Protein AF-A0A5B6VMU9-F1 (afdb_monomer_lite)

Secondary structure (DSSP, 8-state):
-HHHHT----TT--HHHHHHHHHHHHHHHHHTT----HHHHHHHHHHHHHHHHHHHHHHHHHHS-GGG--HHHHHHHHHHTT--

Sequence (84 aa):
MRDFENLKMNESETVKQHSDRIMAVVNSNRLLGNQFSESRIVEKVISTLLERYEAKISSLEDSRDLSNISLTELQREESLVKQA

pLDDT: mean 85.64, std 12.36, range [38.97, 97.0]

Structure (mmCIF, N/CA/C/O backbone):
data_AF-A0A5B6VMU9-F1
#
_entry.id   AF-A0A5B6VMU9-F1
#
loop_
_atom_site.group_PDB
_atom_site.id
_atom_site.type_symbol
_atom_site.label_atom_id
_atom_site.label_alt_id
_atom_site.label_comp_id
_atom_site.label_asym_id
_atom_site.label_entity_id
_atom_site.label_seq_id
_atom_site.pdbx_PDB_ins_code
_atom_site.Cartn_x
_atom_site.Cartn_y
_atom_site.Cartn_z
_atom_site.occupancy
_atom_site.B_iso_or_equiv
_atom_site.auth_seq_id
_atom_site.auth_comp_id
_atom_site.auth_asym_id
_atom_site.auth_atom_id
_atom_site.pdbx_PDB_model_num
ATOM 1 N N . MET A 1 1 ? 14.492 -2.440 -10.672 1.00 80.25 1 MET A N 1
ATOM 2 C CA . MET A 1 1 ? 13.795 -3.591 -10.045 1.00 80.25 1 MET A CA 1
ATOM 3 C C . MET A 1 1 ? 13.706 -3.485 -8.524 1.00 80.25 1 MET A C 1
ATOM 5 O O . MET A 1 1 ? 12.597 -3.523 -8.016 1.00 80.25 1 MET A O 1
ATOM 9 N N . ARG A 1 2 ? 14.828 -3.336 -7.794 1.00 86.75 2 ARG A N 1
ATOM 10 C CA . ARG A 1 2 ? 14.845 -3.314 -6.313 1.00 86.75 2 ARG A CA 1
ATOM 11 C C . ARG A 1 2 ? 13.893 -2.281 -5.701 1.00 86.75 2 ARG A C 1
ATOM 13 O O . ARG A 1 2 ? 13.192 -2.604 -4.751 1.00 86.75 2 ARG A O 1
ATOM 20 N N . ASP A 1 3 ? 13.828 -1.083 -6.278 1.00 88.81 3 ASP A N 1
ATOM 21 C CA . ASP A 1 3 ? 12.938 -0.025 -5.785 1.00 88.81 3 ASP A CA 1
ATOM 22 C C . ASP A 1 3 ? 11.463 -0.409 -5.906 1.00 88.81 3 ASP A C 1
ATOM 24 O O . ASP A 1 3 ? 10.691 -0.122 -5.003 1.00 88.81 3 ASP A O 1
ATOM 28 N N . PHE A 1 4 ? 11.082 -1.109 -6.981 1.00 93.19 4 PHE A N 1
ATOM 29 C CA . PHE A 1 4 ? 9.715 -1.591 -7.180 1.00 93.19 4 PHE A CA 1
ATOM 30 C C . PHE A 1 4 ? 9.352 -2.667 -6.155 1.00 93.19 4 PHE A C 1
ATOM 32 O O . PHE A 1 4 ? 8.307 -2.575 -5.523 1.00 93.19 4 PHE A O 1
ATOM 39 N N . GLU A 1 5 ? 10.224 -3.655 -5.943 1.00 91.69 5 GLU A N 1
ATOM 40 C CA . GLU A 1 5 ? 9.971 -4.735 -4.978 1.00 91.69 5 GLU A CA 1
ATOM 41 C C . GLU A 1 5 ? 9.847 -4.200 -3.543 1.00 91.69 5 GLU A C 1
ATOM 43 O O . GLU A 1 5 ? 8.955 -4.610 -2.803 1.00 91.69 5 GLU A O 1
ATOM 48 N N . ASN A 1 6 ? 10.659 -3.204 -3.183 1.00 93.19 6 ASN A N 1
ATOM 49 C CA . ASN A 1 6 ? 10.659 -2.598 -1.851 1.00 93.19 6 ASN A CA 1
ATOM 50 C C . ASN A 1 6 ? 9.534 -1.578 -1.612 1.00 93.19 6 ASN A C 1
ATOM 52 O O . ASN A 1 6 ? 9.441 -1.041 -0.505 1.00 93.19 6 ASN A O 1
ATOM 56 N N . LEU A 1 7 ? 8.691 -1.278 -2.609 1.00 94.50 7 LEU A N 1
ATOM 57 C CA . LEU A 1 7 ? 7.550 -0.387 -2.402 1.00 94.50 7 LEU A CA 1
ATOM 58 C C . LEU A 1 7 ? 6.597 -0.984 -1.369 1.00 94.50 7 LEU A C 1
ATOM 60 O O . LEU A 1 7 ? 6.117 -2.105 -1.533 1.00 94.50 7 LEU A O 1
ATOM 64 N N . LYS A 1 8 ? 6.301 -0.178 -0.350 1.00 93.00 8 LYS A N 1
ATOM 65 C CA . LYS A 1 8 ? 5.272 -0.408 0.662 1.00 93.00 8 LYS A CA 1
ATOM 66 C C . LYS A 1 8 ? 4.359 0.807 0.744 1.00 93.00 8 LYS A C 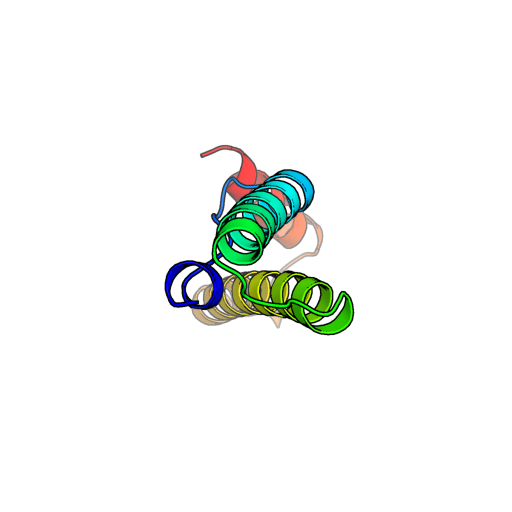1
ATOM 68 O O . LYS A 1 8 ? 4.749 1.918 0.360 1.00 93.00 8 LYS A O 1
ATOM 73 N N . MET A 1 9 ? 3.129 0.583 1.190 1.00 93.38 9 MET A N 1
ATOM 74 C CA . MET A 1 9 ? 2.176 1.661 1.418 1.00 93.38 9 MET A CA 1
ATOM 75 C C . MET A 1 9 ? 2.416 2.282 2.792 1.00 93.38 9 MET A C 1
ATOM 77 O O . MET A 1 9 ? 2.574 1.563 3.776 1.00 93.38 9 MET A O 1
ATOM 81 N N . ASN A 1 10 ? 2.437 3.612 2.855 1.00 89.06 10 ASN A N 1
ATOM 82 C CA . ASN A 1 10 ? 2.577 4.319 4.129 1.00 89.06 10 ASN A CA 1
ATOM 83 C C . ASN A 1 10 ? 1.213 4.423 4.835 1.00 89.06 10 ASN A C 1
ATOM 85 O O . ASN A 1 10 ? 0.165 4.364 4.192 1.00 89.06 10 ASN A O 1
ATOM 89 N N . GLU A 1 11 ? 1.212 4.639 6.150 1.00 83.94 11 GLU A N 1
ATOM 90 C CA . GLU A 1 11 ? -0.026 4.735 6.939 1.00 83.94 11 GLU A CA 1
ATOM 91 C C . GLU A 1 11 ? -0.893 5.944 6.558 1.00 83.94 11 GLU A C 1
ATOM 93 O O . GLU A 1 11 ? -2.096 5.806 6.338 1.00 83.94 11 GLU A O 1
ATOM 98 N N . SER A 1 12 ? -0.282 7.114 6.384 1.00 86.31 12 SER A N 1
ATOM 99 C CA . SER A 1 12 ? -0.980 8.351 6.006 1.00 86.31 12 SER A CA 1
ATOM 100 C C . SER A 1 12 ? -1.274 8.459 4.506 1.00 86.31 12 SER A C 1
ATOM 102 O O . SER A 1 12 ? -1.904 9.407 4.040 1.00 86.31 12 SER A O 1
ATOM 104 N N . GLU A 1 13 ? -0.823 7.486 3.717 1.00 88.62 13 GLU A N 1
ATOM 105 C CA . GLU A 1 13 ? -0.984 7.511 2.275 1.00 88.62 13 GLU A CA 1
ATOM 106 C C . GLU A 1 13 ? -2.371 7.016 1.840 1.00 88.62 13 GLU A C 1
ATOM 108 O O . GLU A 1 13 ? -2.913 6.030 2.353 1.00 88.62 13 GLU A O 1
ATOM 113 N N . THR A 1 14 ? -2.930 7.679 0.825 1.00 90.12 14 THR A N 1
ATOM 114 C CA . THR A 1 14 ? -4.121 7.217 0.100 1.00 90.12 14 THR A CA 1
ATOM 115 C C . THR A 1 14 ? -3.760 6.222 -1.004 1.00 90.12 14 THR A C 1
ATOM 117 O O . THR A 1 14 ? -2.679 6.276 -1.589 1.00 90.12 14 THR A O 1
ATOM 120 N N . VAL A 1 15 ? -4.700 5.348 -1.378 1.00 89.81 15 VAL A N 1
ATOM 121 C CA . VAL A 1 15 ? -4.510 4.373 -2.473 1.00 89.81 15 VAL A CA 1
ATOM 122 C C . VAL A 1 15 ? -4.079 5.044 -3.780 1.00 89.81 15 VAL A C 1
ATOM 124 O O . VAL A 1 15 ? -3.213 4.531 -4.490 1.00 89.81 15 VAL A O 1
ATOM 127 N N . LYS A 1 16 ? -4.637 6.224 -4.079 1.00 92.75 16 LYS A N 1
ATOM 128 C CA . LYS A 1 16 ? -4.271 7.004 -5.264 1.00 92.75 16 LYS A CA 1
ATOM 129 C C . LYS A 1 16 ? -2.809 7.449 -5.213 1.00 92.75 16 LYS A C 1
ATOM 131 O O . LYS A 1 16 ? -2.075 7.188 -6.157 1.00 92.75 16 LYS A O 1
ATOM 136 N N . GLN A 1 17 ? -2.383 8.077 -4.116 1.00 95.38 17 GLN A N 1
ATOM 137 C CA . GLN A 1 17 ? -0.988 8.499 -3.939 1.00 95.38 17 GLN A CA 1
ATOM 138 C C . GLN A 1 17 ? -0.026 7.309 -4.056 1.00 95.38 17 GLN A C 1
ATOM 140 O O . GLN A 1 17 ? 1.003 7.419 -4.722 1.00 95.38 17 GLN A O 1
ATOM 145 N N . HIS A 1 18 ? -0.407 6.153 -3.504 1.00 94.81 18 HIS A N 1
ATOM 146 C CA . HIS A 1 18 ? 0.401 4.939 -3.590 1.00 94.81 18 HIS A CA 1
ATOM 147 C C . HIS A 1 18 ? 0.550 4.445 -5.028 1.00 94.81 18 HIS A C 1
ATOM 149 O O . HIS A 1 18 ? 1.657 4.164 -5.491 1.00 94.81 18 HIS A O 1
ATOM 155 N N . SER A 1 19 ? -0.567 4.402 -5.751 1.00 94.25 19 SER A N 1
ATOM 156 C CA . SER A 1 19 ? -0.607 4.004 -7.159 1.00 94.25 19 SER A CA 1
ATOM 157 C C . SER A 1 19 ? 0.211 4.962 -8.031 1.00 94.25 19 SER A C 1
ATOM 159 O O . SER A 1 19 ? 0.979 4.514 -8.882 1.00 94.25 19 SER A O 1
ATOM 161 N N . ASP A 1 20 ? 0.133 6.270 -7.766 1.00 96.50 20 ASP A N 1
ATOM 162 C CA . ASP A 1 20 ? 0.923 7.292 -8.460 1.00 96.50 20 ASP A CA 1
ATOM 163 C C . ASP A 1 20 ? 2.438 7.066 -8.240 1.00 96.50 20 ASP A C 1
ATOM 165 O O . ASP A 1 20 ? 3.224 7.144 -9.190 1.00 96.50 20 ASP A O 1
ATOM 169 N N . ARG A 1 21 ? 2.870 6.698 -7.020 1.00 96.75 21 ARG A N 1
ATOM 170 C CA . ARG A 1 21 ? 4.280 6.347 -6.746 1.00 96.75 21 ARG A CA 1
ATOM 171 C C . ARG A 1 21 ? 4.724 5.065 -7.441 1.00 96.75 21 ARG A C 1
ATOM 173 O O . ARG A 1 21 ? 5.832 5.028 -7.979 1.00 96.75 21 ARG A O 1
ATOM 180 N N . ILE A 1 22 ? 3.886 4.025 -7.443 1.00 96.44 22 ILE A N 1
ATOM 181 C CA . ILE A 1 22 ? 4.170 2.783 -8.178 1.00 96.44 22 ILE A CA 1
ATOM 182 C C . ILE A 1 22 ? 4.402 3.110 -9.657 1.00 96.44 22 ILE A C 1
ATOM 184 O O . ILE A 1 22 ? 5.413 2.694 -10.226 1.00 96.44 22 ILE A O 1
ATOM 188 N N . MET A 1 23 ? 3.530 3.922 -10.259 1.00 96.31 23 MET A N 1
ATOM 189 C CA . MET A 1 23 ? 3.663 4.341 -11.654 1.00 96.31 23 MET A CA 1
ATOM 190 C C . MET A 1 23 ? 4.935 5.152 -11.910 1.00 96.31 23 MET A C 1
ATOM 192 O O . MET A 1 23 ? 5.604 4.928 -12.920 1.00 96.31 23 MET A O 1
ATOM 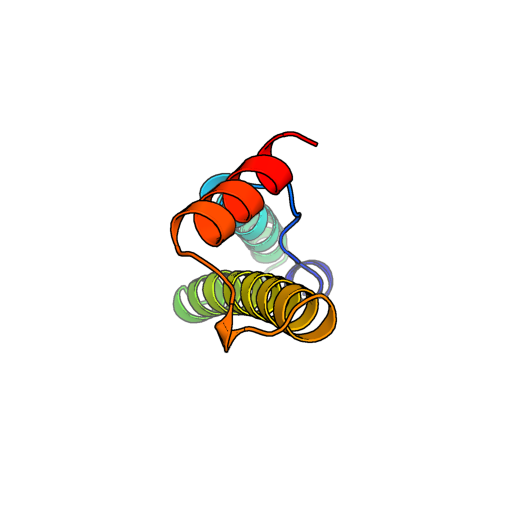196 N N . ALA A 1 24 ? 5.325 6.046 -10.999 1.00 96.50 24 ALA A N 1
ATOM 197 C CA . ALA A 1 24 ? 6.580 6.787 -11.115 1.00 96.50 24 ALA A CA 1
ATOM 198 C C . ALA A 1 24 ? 7.803 5.848 -11.157 1.00 96.50 24 ALA A C 1
ATOM 200 O O . ALA A 1 24 ? 8.677 5.999 -12.017 1.00 96.50 24 ALA A O 1
ATOM 201 N N . VAL A 1 25 ? 7.840 4.832 -10.287 1.00 96.06 25 VAL A N 1
ATOM 202 C CA . VAL A 1 25 ? 8.916 3.827 -10.269 1.00 96.06 25 VAL A CA 1
ATOM 203 C C . VAL A 1 25 ? 8.895 2.975 -11.539 1.00 96.06 25 VAL A C 1
ATOM 205 O O . VAL A 1 25 ? 9.947 2.769 -12.148 1.00 96.06 25 VAL A O 1
ATOM 208 N N . VAL A 1 26 ? 7.724 2.511 -11.981 1.00 95.88 26 VAL A N 1
ATOM 209 C CA . VAL A 1 26 ? 7.570 1.741 -13.227 1.00 95.88 26 VAL A CA 1
ATOM 210 C C . VAL A 1 26 ? 8.079 2.535 -14.425 1.00 95.88 26 VAL A C 1
ATOM 212 O O . VAL A 1 26 ? 8.876 2.017 -15.205 1.00 95.88 26 VAL A O 1
ATOM 215 N N . ASN A 1 27 ? 7.681 3.801 -14.551 1.00 95.25 27 ASN A N 1
ATOM 216 C CA . ASN A 1 27 ? 8.101 4.665 -15.651 1.00 95.25 27 ASN A CA 1
ATOM 217 C C . ASN A 1 27 ? 9.618 4.887 -15.650 1.00 95.25 27 ASN A C 1
ATOM 219 O O . ASN A 1 27 ? 10.250 4.749 -16.695 1.00 95.25 27 ASN A O 1
ATOM 223 N N . SER A 1 28 ? 10.221 5.127 -14.482 1.00 94.38 28 SER A N 1
ATOM 224 C CA . SER A 1 28 ? 11.680 5.219 -14.347 1.00 94.38 28 SER A CA 1
ATOM 225 C C . SER A 1 28 ? 12.383 3.927 -14.790 1.00 94.38 28 SER A C 1
ATOM 227 O O . SER A 1 28 ? 13.341 3.956 -15.559 1.00 94.38 28 SER A O 1
ATOM 229 N N . ASN A 1 29 ? 11.861 2.759 -14.399 1.00 92.75 29 ASN A N 1
ATOM 230 C CA . ASN A 1 29 ? 12.440 1.481 -14.813 1.00 92.75 29 ASN A CA 1
ATOM 231 C C . ASN A 1 29 ? 12.235 1.197 -16.314 1.00 92.75 29 ASN A C 1
ATOM 233 O O . ASN A 1 29 ? 13.120 0.591 -16.923 1.00 92.75 29 ASN A O 1
ATOM 237 N N . ARG A 1 30 ? 11.122 1.647 -16.914 1.00 93.94 30 ARG A N 1
ATOM 238 C CA . ARG A 1 30 ? 10.861 1.565 -18.364 1.00 93.94 30 ARG A CA 1
ATOM 239 C C . ARG A 1 30 ? 11.871 2.385 -19.170 1.00 93.94 30 ARG A C 1
ATOM 241 O O . ARG A 1 30 ? 12.348 1.901 -20.192 1.00 93.94 30 ARG A O 1
ATOM 248 N N . LEU A 1 31 ? 12.272 3.563 -18.682 1.00 94.31 31 LEU A N 1
ATOM 249 C CA . LEU A 1 31 ? 13.346 4.362 -19.295 1.00 94.31 31 LEU A CA 1
ATOM 250 C C . LEU A 1 31 ? 14.703 3.641 -19.287 1.00 94.31 31 LEU A C 1
ATOM 252 O O . LEU A 1 31 ? 15.524 3.862 -20.171 1.00 94.31 31 LEU A O 1
ATOM 256 N N . LEU A 1 32 ? 14.920 2.745 -18.322 1.00 92.69 32 LEU A N 1
ATOM 257 C CA . LEU A 1 32 ? 16.110 1.893 -18.227 1.00 92.69 32 LEU A CA 1
ATOM 258 C C . LEU A 1 32 ? 15.979 0.575 -19.016 1.00 92.69 32 LEU A C 1
ATOM 260 O O . LEU A 1 32 ? 16.809 -0.317 -18.859 1.00 92.69 32 LEU A O 1
ATOM 264 N N . GLY A 1 33 ? 14.934 0.423 -19.837 1.00 92.88 33 GLY A N 1
ATOM 265 C CA . GLY A 1 33 ? 14.709 -0.755 -20.681 1.00 92.88 33 GLY A CA 1
ATOM 266 C C . GLY A 1 33 ? 13.992 -1.924 -19.997 1.00 92.88 33 GLY A C 1
ATOM 267 O O . GLY A 1 33 ? 13.813 -2.971 -20.619 1.00 92.88 33 GLY A O 1
ATOM 268 N N . ASN A 1 34 ? 13.547 -1.776 -18.745 1.00 91.94 34 ASN A N 1
ATOM 269 C CA . ASN A 1 34 ? 12.778 -2.824 -18.072 1.00 91.94 34 ASN A CA 1
ATOM 270 C C . ASN A 1 34 ? 11.323 -2.822 -18.548 1.00 91.94 34 ASN A C 1
ATOM 272 O O . ASN A 1 34 ? 10.685 -1.774 -18.641 1.00 91.94 34 ASN A O 1
ATOM 276 N N . GLN A 1 35 ? 10.760 -4.006 -18.765 1.00 91.94 35 GLN A N 1
ATOM 277 C CA . GLN A 1 35 ? 9.357 -4.149 -19.140 1.00 91.94 35 GLN A CA 1
ATOM 278 C C . GLN A 1 35 ? 8.493 -4.496 -17.926 1.00 91.94 35 GLN A C 1
ATOM 280 O O . GLN A 1 35 ? 8.864 -5.317 -17.089 1.00 91.94 35 GLN A O 1
ATOM 285 N N . PHE A 1 36 ? 7.320 -3.869 -17.853 1.00 94.56 36 PHE A N 1
ATOM 286 C CA . PHE A 1 36 ? 6.300 -4.128 -16.838 1.00 94.56 36 PHE A CA 1
ATOM 287 C C . PHE A 1 36 ? 4.974 -4.372 -17.541 1.00 94.56 36 PHE A C 1
ATOM 289 O O . PHE A 1 36 ? 4.499 -3.483 -18.255 1.00 94.56 36 PHE A O 1
ATOM 296 N N . SER A 1 37 ? 4.394 -5.553 -17.323 1.00 95.94 37 SER A N 1
ATOM 297 C CA . SER A 1 37 ? 3.014 -5.830 -17.705 1.00 95.94 37 SER A CA 1
ATOM 298 C C . SER A 1 37 ? 2.056 -5.085 -16.779 1.00 95.94 37 SER A C 1
ATOM 300 O O . SER A 1 37 ? 2.346 -4.890 -15.598 1.00 95.94 37 SER A O 1
ATOM 302 N N . GLU A 1 38 ? 0.886 -4.726 -17.299 1.00 94.62 38 GLU A N 1
ATOM 303 C CA . GLU A 1 38 ? -0.176 -4.119 -16.490 1.00 94.62 38 GLU A CA 1
ATOM 304 C C . GLU A 1 38 ? -0.603 -5.045 -15.341 1.00 94.62 38 GLU A C 1
ATOM 306 O O . GLU A 1 38 ? -0.803 -4.578 -14.223 1.00 94.62 38 GLU A O 1
ATOM 311 N N . SER A 1 39 ? -0.624 -6.367 -15.564 1.00 97.00 39 SER A N 1
ATOM 312 C CA . SER A 1 39 ? -0.917 -7.350 -14.510 1.00 97.00 39 SER A CA 1
ATOM 313 C C . SER A 1 39 ? 0.042 -7.238 -13.326 1.00 97.00 39 SER A C 1
ATOM 315 O O . SER A 1 39 ? -0.410 -7.186 -12.191 1.00 97.00 39 SER A O 1
ATOM 317 N N . ARG A 1 40 ? 1.352 -7.104 -13.576 1.00 95.38 40 ARG A N 1
ATOM 318 C CA . ARG A 1 40 ? 2.364 -6.987 -12.517 1.00 95.38 40 ARG A CA 1
ATOM 319 C C . ARG A 1 40 ? 2.197 -5.701 -11.711 1.00 95.38 40 ARG A C 1
ATOM 321 O O . ARG A 1 40 ? 2.456 -5.681 -10.511 1.00 95.38 40 ARG A O 1
ATOM 328 N N . ILE A 1 41 ? 1.803 -4.614 -12.370 1.00 95.31 41 ILE A N 1
ATOM 329 C CA . ILE A 1 41 ? 1.565 -3.327 -11.709 1.00 95.31 41 ILE A CA 1
ATOM 330 C C . ILE A 1 41 ? 0.331 -3.440 -10.808 1.00 95.31 41 ILE A C 1
ATOM 332 O O . ILE A 1 41 ? 0.399 -3.070 -9.639 1.00 95.31 41 ILE A O 1
ATOM 336 N N . VAL A 1 42 ? -0.762 -4.006 -11.327 1.00 95.44 42 VAL A N 1
ATOM 337 C CA . VAL A 1 42 ? -2.002 -4.237 -10.571 1.00 95.44 42 VAL A CA 1
ATOM 338 C C . VAL A 1 42 ? -1.764 -5.180 -9.391 1.00 95.44 42 VAL A C 1
ATOM 340 O O . VAL A 1 42 ? -2.161 -4.863 -8.274 1.00 95.44 42 VAL A O 1
ATOM 343 N N . GLU A 1 43 ? -1.062 -6.293 -9.606 1.00 96.12 43 GLU A N 1
ATOM 344 C CA . GLU A 1 43 ? -0.669 -7.226 -8.545 1.00 96.12 43 GLU A CA 1
ATOM 345 C C . GLU A 1 43 ? 0.127 -6.521 -7.450 1.00 96.12 43 GLU A C 1
ATOM 347 O O . GLU A 1 43 ? -0.157 -6.726 -6.274 1.00 96.12 43 GLU A O 1
ATOM 352 N N . LYS A 1 44 ? 1.067 -5.635 -7.809 1.00 95.38 44 LYS A N 1
ATOM 353 C CA . LYS A 1 44 ? 1.842 -4.882 -6.818 1.00 95.38 44 LYS A CA 1
ATOM 354 C C . LYS A 1 44 ? 0.977 -3.930 -5.997 1.00 95.38 44 LYS A C 1
ATOM 356 O O . LYS A 1 44 ? 1.175 -3.848 -4.792 1.00 95.38 44 LYS A O 1
ATOM 361 N N . VAL A 1 45 ? 0.030 -3.228 -6.625 1.00 93.62 45 VAL A N 1
ATOM 362 C CA . VAL A 1 45 ? -0.917 -2.355 -5.909 1.00 93.62 45 VAL A CA 1
ATOM 363 C C . VAL A 1 45 ? -1.756 -3.176 -4.928 1.00 93.62 45 VAL A C 1
ATOM 365 O O . VAL A 1 45 ? -1.927 -2.780 -3.779 1.00 93.62 45 VAL A O 1
ATOM 368 N N . ILE A 1 46 ? -2.273 -4.325 -5.368 1.00 94.06 46 ILE A N 1
ATOM 369 C CA . ILE A 1 46 ? -3.103 -5.191 -4.527 1.00 94.06 46 ILE A CA 1
ATOM 370 C C . ILE A 1 46 ? -2.279 -5.782 -3.379 1.00 94.06 46 ILE A C 1
ATOM 372 O O . ILE A 1 46 ? -2.741 -5.752 -2.241 1.00 94.06 46 ILE A O 1
ATOM 376 N N . SER A 1 47 ? -1.064 -6.277 -3.641 1.00 95.00 47 SER A N 1
ATOM 377 C CA . SER A 1 47 ? -0.235 -6.910 -2.608 1.00 95.00 47 SER A CA 1
ATOM 378 C C . SER A 1 47 ? 0.111 -5.927 -1.492 1.00 95.00 47 SER A C 1
ATOM 380 O O . SER A 1 47 ? -0.069 -6.249 -0.323 1.00 95.00 47 SER A O 1
ATOM 382 N N . THR A 1 48 ? 0.527 -4.702 -1.828 1.00 94.06 48 THR A N 1
ATOM 383 C CA . THR A 1 48 ? 0.913 -3.702 -0.822 1.00 94.06 48 THR A CA 1
ATOM 384 C C . THR A 1 48 ? -0.280 -3.188 -0.022 1.00 94.06 48 THR A C 1
ATOM 386 O O . THR A 1 48 ? -0.130 -2.858 1.156 1.00 94.06 48 THR A O 1
ATOM 389 N N . LEU A 1 49 ? -1.468 -3.133 -0.632 1.00 91.75 49 LEU A N 1
ATOM 390 C CA . LEU A 1 49 ? -2.710 -2.826 0.075 1.00 91.75 49 LEU A CA 1
ATOM 391 C C . LEU A 1 49 ? -3.085 -3.939 1.053 1.00 91.75 49 LEU A C 1
ATOM 393 O O . LEU A 1 49 ? -3.394 -3.645 2.206 1.00 91.75 49 LEU A O 1
ATOM 397 N N . LEU A 1 50 ? -3.048 -5.199 0.614 1.00 90.94 50 LEU A N 1
ATOM 398 C CA . LEU A 1 50 ? -3.366 -6.346 1.464 1.00 90.94 50 LEU A CA 1
ATOM 399 C C . LEU A 1 50 ? -2.399 -6.453 2.644 1.00 90.94 50 LEU A C 1
ATOM 401 O O . LEU A 1 50 ? -2.864 -6.539 3.774 1.00 90.94 50 LEU A O 1
ATOM 405 N N . GLU A 1 51 ? -1.089 -6.331 2.406 1.00 91.12 51 GLU A N 1
ATOM 406 C CA . GLU A 1 51 ? -0.066 -6.320 3.464 1.00 91.12 51 GLU A CA 1
ATOM 407 C C . GLU A 1 51 ? -0.359 -5.255 4.534 1.00 91.12 51 GLU A C 1
ATOM 409 O O . GLU A 1 51 ? -0.231 -5.508 5.733 1.00 91.12 51 GLU A O 1
ATOM 414 N N . ARG A 1 52 ? -0.788 -4.055 4.118 1.00 86.69 52 ARG A N 1
ATOM 415 C CA . ARG A 1 52 ? -1.162 -2.978 5.044 1.00 86.69 52 ARG A CA 1
ATOM 416 C C . ARG A 1 52 ? -2.388 -3.347 5.882 1.00 86.69 52 ARG A C 1
ATOM 418 O O . ARG A 1 52 ? -2.407 -3.074 7.082 1.00 86.69 52 ARG A O 1
ATOM 425 N N . TYR A 1 53 ? -3.428 -3.894 5.255 1.00 85.62 53 TYR A N 1
ATOM 426 C CA . TYR A 1 53 ? -4.656 -4.249 5.964 1.00 85.62 53 TYR A CA 1
ATOM 427 C C . TYR A 1 53 ? -4.450 -5.435 6.901 1.00 85.62 53 TYR A C 1
ATOM 429 O O . TYR A 1 53 ? -4.935 -5.382 8.025 1.00 85.62 53 TYR A O 1
ATOM 437 N N . GLU A 1 54 ? -3.688 -6.444 6.486 1.00 88.88 54 GLU A N 1
ATOM 438 C CA . GLU A 1 54 ? -3.315 -7.583 7.325 1.00 88.88 54 GLU A CA 1
ATOM 439 C C . GLU A 1 54 ? -2.560 -7.113 8.573 1.00 88.88 54 GLU A C 1
ATOM 441 O O . GLU A 1 54 ? -2.988 -7.399 9.687 1.00 88.88 54 GLU A O 1
ATOM 446 N N . ALA A 1 55 ? -1.536 -6.266 8.410 1.00 82.56 55 ALA A N 1
ATOM 447 C CA . ALA A 1 55 ? -0.800 -5.696 9.539 1.00 82.56 55 ALA A CA 1
ATOM 448 C C . ALA A 1 55 ? -1.704 -4.906 10.505 1.00 82.56 55 ALA A C 1
ATOM 450 O O . ALA A 1 55 ? -1.540 -4.980 11.725 1.00 82.56 55 ALA A O 1
ATOM 451 N N . LYS A 1 56 ? -2.680 -4.155 9.975 1.00 79.25 56 LYS A N 1
ATOM 452 C CA . LYS A 1 56 ? -3.619 -3.385 10.800 1.00 79.25 56 LYS A CA 1
ATOM 453 C C . LYS A 1 5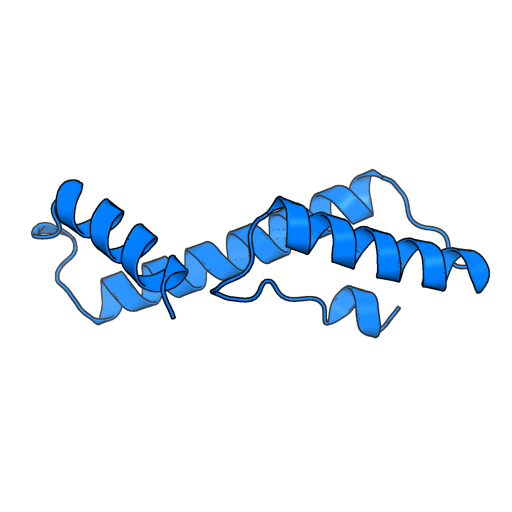6 ? -4.611 -4.287 11.535 1.00 79.25 56 LYS A C 1
ATOM 455 O O . LYS A 1 56 ? -4.900 -4.016 12.697 1.00 79.25 56 LYS A O 1
ATOM 460 N N . ILE A 1 57 ? -5.113 -5.331 10.875 1.00 82.62 57 ILE A N 1
ATOM 461 C CA . ILE A 1 57 ? -6.014 -6.319 11.475 1.00 82.62 57 ILE A CA 1
ATOM 462 C C . ILE A 1 57 ? -5.280 -7.064 12.585 1.00 82.62 57 ILE A C 1
ATOM 464 O O . ILE A 1 57 ? -5.745 -7.006 13.715 1.00 82.62 57 ILE A O 1
ATOM 468 N N . SER A 1 58 ? -4.100 -7.636 12.331 1.00 84.88 58 SER A N 1
ATOM 469 C CA . SER A 1 58 ? -3.340 -8.354 13.366 1.00 84.88 58 SER A CA 1
ATOM 470 C C . SER A 1 58 ? -3.042 -7.479 14.587 1.00 84.88 58 SER A C 1
ATOM 472 O O . SER A 1 58 ? -3.225 -7.912 15.717 1.00 84.88 58 SER A O 1
ATOM 474 N N . SER A 1 59 ? -2.696 -6.199 14.392 1.00 81.88 59 SER A N 1
ATOM 475 C CA . SER A 1 59 ? -2.515 -5.268 15.516 1.00 81.88 59 SER A CA 1
ATOM 476 C C . SER A 1 59 ? -3.799 -5.026 16.328 1.00 81.88 59 SER A C 1
ATOM 478 O O . SER A 1 59 ? -3.717 -4.727 17.523 1.00 81.88 59 SER A O 1
ATOM 480 N N . LE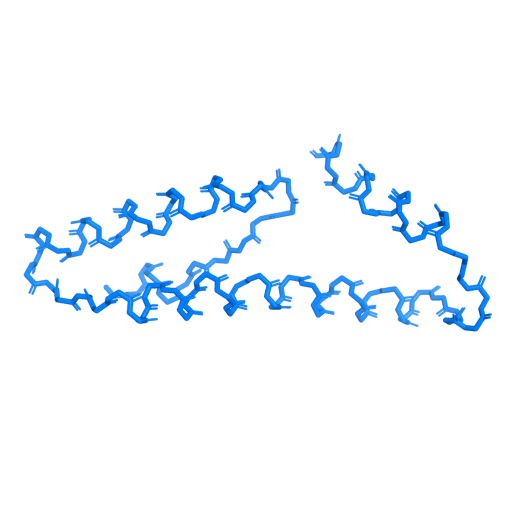U A 1 60 ? -4.980 -5.103 15.708 1.00 81.31 60 LEU A N 1
ATOM 481 C CA . LEU A 1 60 ? -6.267 -5.016 16.404 1.00 81.31 60 LEU A CA 1
ATOM 482 C C . LEU A 1 60 ? -6.590 -6.314 17.154 1.00 81.31 60 LEU A C 1
ATOM 484 O O . LEU A 1 60 ? -7.026 -6.237 18.300 1.00 81.31 60 LEU A O 1
ATOM 488 N N . GLU A 1 61 ? -6.335 -7.470 16.539 1.00 82.62 61 GLU A N 1
ATOM 489 C CA . GLU A 1 61 ? -6.499 -8.797 17.155 1.00 82.62 61 GLU A CA 1
ATOM 490 C C . GLU A 1 61 ? -5.618 -8.953 18.401 1.00 82.62 61 GLU A C 1
ATOM 492 O O . GLU A 1 61 ? -6.081 -9.428 19.435 1.00 82.62 61 GLU A O 1
ATOM 497 N N . ASP A 1 62 ? -4.370 -8.486 18.333 1.00 82.69 62 ASP A N 1
ATOM 498 C CA . ASP A 1 62 ? -3.427 -8.555 19.451 1.00 82.69 62 ASP A CA 1
ATOM 499 C C . ASP A 1 62 ? -3.791 -7.599 20.596 1.00 82.69 62 ASP A C 1
ATOM 501 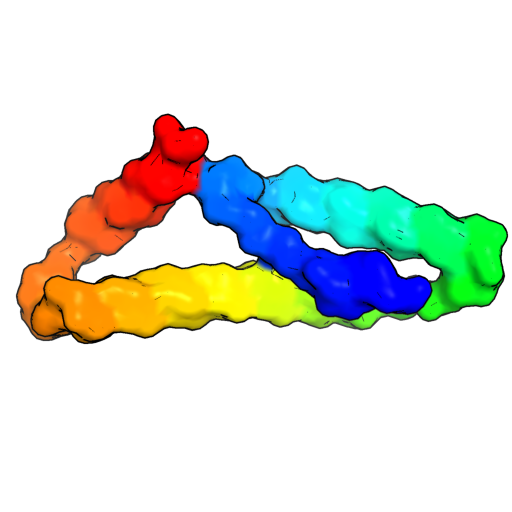O O . ASP A 1 62 ? -3.491 -7.860 21.763 1.00 82.69 62 ASP A O 1
ATOM 505 N N . SER A 1 63 ? -4.405 -6.455 20.277 1.00 77.62 63 SER A N 1
ATOM 506 C CA . SER A 1 63 ? -4.675 -5.403 21.264 1.00 77.62 63 SER A CA 1
ATOM 507 C C . SER A 1 63 ? -6.036 -5.528 21.942 1.00 77.62 63 SER A C 1
ATOM 509 O O . SER A 1 63 ? -6.237 -4.915 22.997 1.00 77.62 63 SER A O 1
ATOM 511 N N . ARG A 1 64 ? -6.985 -6.277 21.362 1.00 74.38 64 ARG A N 1
ATOM 512 C CA . ARG A 1 64 ? -8.365 -6.368 21.854 1.00 74.38 64 ARG A CA 1
ATOM 513 C C . ARG A 1 64 ? -9.010 -7.713 21.540 1.00 74.38 64 ARG A C 1
ATOM 515 O O . ARG A 1 64 ? -8.757 -8.336 20.520 1.00 74.38 64 ARG A O 1
ATOM 522 N N . ASP A 1 65 ? -9.959 -8.092 22.386 1.00 74.88 65 ASP A N 1
ATOM 523 C CA . ASP A 1 65 ? -10.887 -9.174 22.080 1.00 74.88 65 ASP A CA 1
ATOM 524 C C . ASP A 1 65 ? -11.811 -8.763 20.921 1.00 74.88 65 ASP A C 1
ATOM 526 O O . ASP A 1 65 ? -12.684 -7.902 21.077 1.00 74.88 65 ASP A O 1
ATOM 530 N N . LEU A 1 66 ? -11.618 -9.389 19.757 1.00 75.50 66 LEU A N 1
ATOM 531 C CA . LEU A 1 66 ? -12.403 -9.148 18.544 1.00 75.50 66 LEU A CA 1
ATOM 532 C C . LEU A 1 66 ? -13.906 -9.342 18.745 1.00 75.50 66 LEU A C 1
ATOM 534 O O . LEU A 1 66 ? -14.694 -8.725 18.031 1.00 75.50 66 LEU A O 1
ATOM 538 N N . SER A 1 67 ? -14.316 -10.165 19.718 1.00 73.75 67 SER A N 1
ATOM 539 C CA . SER A 1 67 ? -15.733 -10.387 20.020 1.00 73.75 67 SER A CA 1
ATOM 540 C C . SER A 1 67 ? -16.420 -9.165 20.643 1.00 73.75 67 SER A C 1
ATOM 542 O O . SER A 1 67 ? -17.648 -9.084 20.639 1.00 73.75 67 SER A O 1
ATOM 544 N N . ASN A 1 68 ? -15.637 -8.188 21.112 1.00 76.19 68 ASN A N 1
ATOM 545 C CA . ASN A 1 68 ? -16.114 -6.956 21.735 1.00 76.19 68 ASN A CA 1
ATOM 546 C C . ASN A 1 68 ? -15.892 -5.701 20.875 1.00 76.19 68 ASN A C 1
ATOM 548 O O . ASN A 1 68 ? -16.274 -4.606 21.290 1.00 76.19 68 ASN A O 1
ATOM 552 N N . ILE A 1 69 ? -15.287 -5.822 19.689 1.00 80.06 69 ILE A N 1
ATOM 553 C CA . ILE A 1 69 ? -15.061 -4.675 18.805 1.00 80.06 69 ILE A CA 1
ATOM 554 C C . ILE A 1 69 ? -16.360 -4.302 18.078 1.00 80.06 69 ILE A C 1
ATOM 556 O O . ILE A 1 69 ? -16.936 -5.104 17.344 1.00 80.06 69 ILE A O 1
ATOM 560 N N . SER A 1 70 ? -16.796 -3.047 18.218 1.00 83.31 70 SER A N 1
ATOM 561 C CA . SER A 1 70 ? -17.927 -2.517 17.447 1.00 83.31 70 SER A CA 1
ATOM 562 C C . SER A 1 70 ? -17.507 -1.967 16.075 1.00 83.31 70 SER A C 1
ATOM 564 O O . SER A 1 70 ? -16.403 -1.454 15.889 1.00 83.31 70 SER A O 1
ATOM 566 N N . LEU A 1 71 ? -18.427 -1.987 15.102 1.00 81.56 71 LEU A N 1
ATOM 567 C CA . LEU A 1 71 ? -18.191 -1.430 13.760 1.00 81.56 71 LEU A CA 1
ATOM 568 C C . LEU A 1 71 ? -17.834 0.068 13.799 1.00 81.56 71 LEU A C 1
ATOM 570 O O . LEU A 1 71 ? -16.970 0.528 13.055 1.00 81.56 71 LEU A O 1
ATOM 574 N N . THR A 1 72 ? -18.440 0.820 14.717 1.00 82.38 72 THR A N 1
ATOM 575 C CA . THR A 1 72 ? -18.142 2.242 14.942 1.00 82.38 72 THR A CA 1
ATOM 576 C C . THR A 1 72 ? -16.725 2.465 15.482 1.00 82.38 72 THR A C 1
ATOM 578 O O . THR A 1 72 ? -16.114 3.501 15.219 1.00 82.38 72 THR A O 1
ATOM 581 N N . GLU A 1 73 ? -16.186 1.529 16.264 1.00 77.19 73 GLU A N 1
ATOM 582 C CA . GLU A 1 73 ? -14.792 1.582 16.715 1.00 77.19 73 GLU A CA 1
ATOM 583 C C . GLU A 1 73 ? -13.824 1.235 15.590 1.00 77.19 73 GLU A C 1
ATOM 585 O O . GLU A 1 73 ? -12.863 1.977 15.401 1.00 77.19 73 GLU A O 1
ATOM 590 N N . LEU A 1 74 ? -14.116 0.208 14.783 1.00 80.25 74 LEU A N 1
ATOM 591 C CA . LEU A 1 74 ? -13.313 -0.120 13.596 1.00 80.25 74 LEU A CA 1
ATOM 592 C C . LEU A 1 74 ? -13.175 1.081 12.654 1.00 80.25 74 LEU A C 1
ATOM 594 O O . LEU A 1 74 ? -12.072 1.425 12.234 1.00 80.25 74 LEU A O 1
ATOM 598 N N . GLN A 1 75 ? -14.284 1.765 12.369 1.00 78.75 75 GLN A N 1
ATOM 599 C CA . GLN A 1 75 ? -14.290 2.957 11.516 1.00 78.75 75 GLN A CA 1
ATOM 600 C C . GLN A 1 75 ? -13.538 4.143 12.140 1.00 78.75 75 GLN A C 1
ATOM 602 O O . GLN A 1 75 ? -12.921 4.935 11.425 1.00 78.75 75 GLN A O 1
ATOM 607 N N . ARG A 1 76 ? -13.560 4.284 13.473 1.00 75.75 76 ARG A N 1
ATOM 608 C CA . ARG A 1 76 ? -12.773 5.314 14.169 1.00 75.75 76 ARG A CA 1
ATOM 609 C C . ARG A 1 76 ? -11.279 5.037 14.082 1.00 75.75 76 ARG A C 1
ATOM 611 O O . ARG A 1 76 ? -10.533 5.957 13.764 1.00 75.75 76 ARG A O 1
ATOM 618 N N . GLU A 1 77 ? -10.854 3.798 14.306 1.00 70.62 77 GLU A N 1
ATOM 619 C CA . GLU A 1 77 ? -9.453 3.388 14.162 1.00 70.62 77 GLU A CA 1
ATOM 620 C C . GLU A 1 77 ? -8.949 3.598 12.727 1.00 70.62 77 GLU A C 1
ATOM 622 O O . GLU A 1 77 ? -7.839 4.084 12.520 1.00 70.62 77 GLU A O 1
ATOM 627 N N . GLU A 1 78 ? -9.789 3.336 11.721 1.00 66.19 78 GLU A N 1
ATOM 628 C CA . GLU A 1 78 ? -9.476 3.647 10.321 1.00 66.19 78 GLU A CA 1
ATOM 629 C C . GLU A 1 78 ? -9.266 5.158 10.081 1.00 66.19 78 GLU A C 1
ATOM 631 O O . GLU A 1 78 ? -8.436 5.562 9.263 1.00 66.19 78 GLU A O 1
ATOM 636 N N . SER A 1 79 ? -10.013 6.005 10.794 1.00 59.19 79 SER A N 1
ATOM 637 C CA . SER A 1 79 ? -9.998 7.466 10.643 1.00 59.19 79 SER A CA 1
ATOM 638 C C . SER A 1 79 ? -8.888 8.160 11.447 1.00 59.19 79 SER A C 1
ATOM 640 O O . SER A 1 79 ? -8.361 9.187 11.015 1.00 59.19 79 SER A O 1
ATOM 642 N N . LEU A 1 80 ? -8.487 7.601 12.594 1.00 54.72 80 LEU A N 1
ATOM 643 C CA . LEU A 1 80 ? -7.388 8.121 13.420 1.00 54.72 80 LEU A CA 1
ATOM 644 C C . LEU A 1 80 ? -6.019 7.912 12.755 1.00 54.72 80 LEU A C 1
ATOM 646 O O . LEU A 1 80 ? -5.165 8.788 12.836 1.00 54.72 80 LEU A O 1
ATOM 650 N N . VAL A 1 81 ? -5.841 6.819 12.005 1.00 53.97 81 VAL A N 1
ATOM 651 C CA . VAL A 1 81 ? -4.612 6.552 11.225 1.00 53.97 81 VAL A CA 1
ATOM 652 C C . VAL A 1 81 ? -4.415 7.550 10.074 1.00 53.97 81 VAL A C 1
ATOM 654 O O . VAL A 1 81 ? -3.301 7.739 9.604 1.00 53.97 81 VAL A O 1
ATOM 657 N N . LYS A 1 82 ? -5.479 8.222 9.616 1.00 52.47 82 LYS A N 1
ATOM 658 C CA . LYS A 1 82 ? -5.402 9.225 8.537 1.00 52.47 82 LYS A CA 1
ATOM 659 C C . LYS A 1 82 ? -5.039 10.635 9.035 1.00 52.47 82 LYS A C 1
ATOM 661 O O . LYS A 1 82 ? -4.884 11.524 8.204 1.00 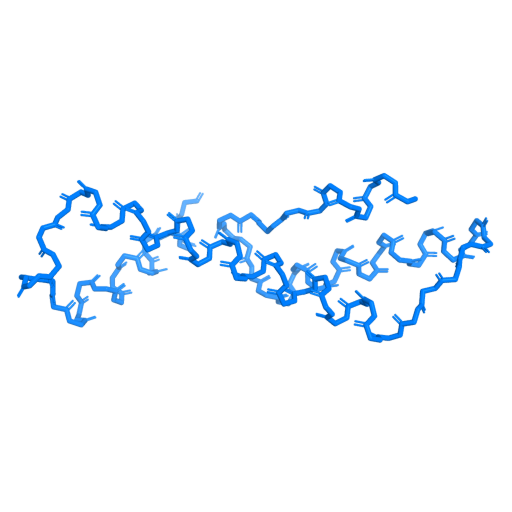52.47 82 LYS A O 1
ATOM 666 N N . GLN A 1 83 ? -4.949 10.858 10.352 1.00 38.97 83 GLN A N 1
ATOM 667 C CA . GLN A 1 83 ? -4.773 12.187 10.966 1.00 38.97 83 GLN A CA 1
ATOM 668 C C . GLN A 1 83 ? -3.409 12.414 11.648 1.00 38.97 83 GLN A C 1
ATOM 670 O O . GLN A 1 83 ? -3.193 13.500 12.188 1.00 38.97 83 GLN A O 1
ATOM 675 N N . ALA A 1 84 ? -2.498 11.439 11.605 1.00 42.66 84 ALA A N 1
ATOM 676 C CA . ALA A 1 84 ? -1.109 11.560 12.064 1.00 42.66 84 ALA A CA 1
ATOM 677 C C . ALA A 1 84 ? -0.138 11.536 10.873 1.00 42.66 84 ALA A C 1
ATOM 679 O O . ALA A 1 84 ? 0.884 12.254 10.945 1.00 42.66 84 ALA A O 1
#

Organism: NCBI:txid47621

Foldseek 3Di:
DVVLVPQADDLLDDLVNSLVVNVVVQVVVVVVVDDDDPVNSVVSSVVRVVVVVVVVVVVDVVPDDPVPDDPVNVVVSSVVSNVD

Radius of gyration: 16.12 Å; chains: 1; bounding box: 34×23×43 Å

InterPro domains:
  IPR061502 Copia/RE1/RE2-like, N-terminal domain [PF14223] (2-77)